Protein AF-A0A920FDE7-F1 (afdb_monomer_lite)

Foldseek 3Di:
DDFAADPVLVVQVVVVVVCVVVVVDDPPDDDDRDGPGGNVVVVVVCVVPPPPD

Radius of gyration: 13.59 Å; chains: 1; bounding box: 24×24×34 Å

Secondary structure (DSSP, 8-state):
----B-GGGHHHHHHHHHHHHTTSS-TTS-------SBGGGGHHHHHHHS---

Structure (mmCIF, N/CA/C/O backbone):
data_AF-A0A920FDE7-F1
#
_entry.id   AF-A0A920FDE7-F1
#
loop_
_atom_site.group_PDB
_atom_site.id
_atom_site.type_symbol
_atom_site.label_atom_id
_atom_site.label_alt_id
_atom_site.label_comp_id
_atom_site.label_asym_id
_atom_site.label_entity_id
_atom_site.label_seq_id
_atom_site.pdbx_PDB_ins_code
_atom_site.Cartn_x
_atom_site.Cartn_y
_atom_site.Cartn_z
_atom_site.occupancy
_atom_site.B_iso_or_equiv
_atom_site.auth_seq_id
_atom_site.auth_comp_id
_atom_site.auth_asym_id
_atom_site.auth_atom_id
_atom_site.pdbx_PDB_model_num
ATOM 1 N N . MET A 1 1 ? -10.015 -5.005 -10.259 1.00 44.38 1 MET A N 1
ATOM 2 C CA . MET A 1 1 ? -9.218 -3.990 -10.983 1.00 44.38 1 MET A CA 1
ATOM 3 C C . MET A 1 1 ? -7.813 -4.002 -10.413 1.00 44.38 1 MET A C 1
ATOM 5 O O . MET A 1 1 ? -7.692 -4.002 -9.196 1.00 44.38 1 MET A O 1
ATOM 9 N N . GLY A 1 2 ? -6.788 -4.076 -11.262 1.00 76.88 2 GLY A N 1
ATOM 10 C CA . GLY A 1 2 ? -5.385 -3.960 -10.852 1.00 76.88 2 GLY A CA 1
ATOM 11 C C . GLY A 1 2 ? -4.880 -2.531 -11.048 1.00 76.88 2 GLY A C 1
ATOM 12 O O . GLY A 1 2 ? -5.351 -1.832 -11.943 1.00 76.88 2 GLY A O 1
ATOM 13 N N . PHE A 1 3 ? -3.933 -2.104 -10.216 1.00 78.38 3 PHE A N 1
ATOM 14 C CA . PHE A 1 3 ? -3.255 -0.816 -10.341 1.00 78.38 3 PHE A CA 1
ATOM 15 C C . PHE A 1 3 ? -1.785 -1.061 -10.687 1.00 78.38 3 PHE A C 1
ATOM 17 O O . PHE A 1 3 ? -1.137 -1.888 -10.052 1.00 78.38 3 PHE A O 1
ATOM 24 N N . SER A 1 4 ? -1.266 -0.342 -11.683 1.00 81.00 4 SER A N 1
ATOM 25 C CA . SER A 1 4 ? 0.149 -0.376 -12.059 1.00 81.00 4 SER A CA 1
ATOM 26 C C . SER A 1 4 ? 0.771 0.981 -11.743 1.00 81.00 4 SER A C 1
ATOM 28 O O . SER A 1 4 ? 0.427 2.002 -12.346 1.00 81.00 4 SER A O 1
ATOM 30 N N . PHE A 1 5 ? 1.668 0.998 -10.764 1.00 88.06 5 PHE A N 1
ATOM 31 C CA . PHE A 1 5 ? 2.404 2.172 -10.296 1.00 88.06 5 PHE A CA 1
ATOM 32 C C . PHE A 1 5 ? 3.902 1.878 -10.329 1.00 88.06 5 PHE A C 1
ATOM 34 O O . PHE A 1 5 ? 4.307 0.727 -10.233 1.00 88.06 5 PHE A O 1
ATOM 41 N N . GLU A 1 6 ? 4.722 2.910 -10.500 1.00 88.81 6 GLU A N 1
ATOM 42 C CA . GLU A 1 6 ? 6.183 2.771 -10.533 1.00 88.81 6 GLU A CA 1
ATOM 43 C C . GLU A 1 6 ? 6.703 2.095 -9.240 1.00 88.81 6 GLU A C 1
ATOM 45 O O . GLU A 1 6 ? 6.148 2.371 -8.170 1.00 88.81 6 GLU A O 1
ATOM 50 N N . PRO A 1 7 ? 7.761 1.255 -9.283 1.00 84.06 7 PRO A N 1
ATOM 51 C CA . PRO A 1 7 ? 8.205 0.433 -8.148 1.00 84.06 7 PRO A CA 1
ATOM 52 C C . PRO A 1 7 ? 8.444 1.202 -6.850 1.00 84.06 7 PRO A C 1
ATOM 54 O O . PRO A 1 7 ? 8.140 0.709 -5.764 1.00 84.06 7 PRO A O 1
ATOM 57 N N . THR A 1 8 ? 8.909 2.448 -6.944 1.00 88.00 8 THR A N 1
ATOM 58 C CA . THR A 1 8 ? 9.121 3.332 -5.791 1.00 88.00 8 THR A CA 1
ATOM 59 C C . THR A 1 8 ? 7.841 3.537 -4.967 1.00 88.00 8 THR A C 1
ATOM 61 O O . THR A 1 8 ? 7.911 3.694 -3.745 1.00 88.00 8 THR A O 1
ATOM 64 N N . CYS A 1 9 ? 6.657 3.451 -5.585 1.00 90.00 9 CYS A N 1
ATOM 65 C CA . CYS A 1 9 ? 5.367 3.562 -4.901 1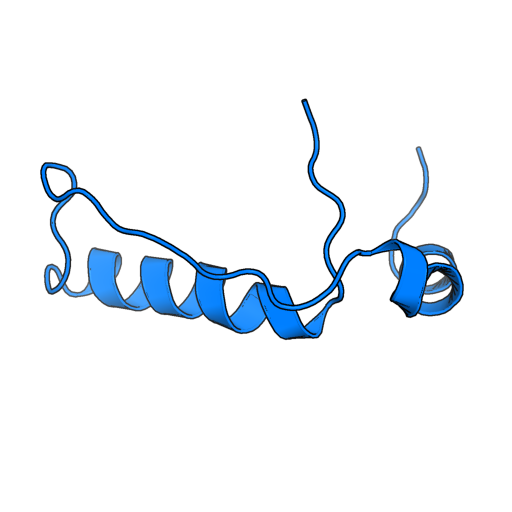.00 90.00 9 CYS A CA 1
ATOM 66 C C . CYS A 1 9 ? 5.092 2.407 -3.920 1.00 90.00 9 CYS A C 1
ATOM 68 O O . CYS A 1 9 ? 4.309 2.583 -2.985 1.00 90.00 9 CYS A O 1
ATOM 70 N N . ALA A 1 10 ? 5.759 1.254 -4.063 1.00 88.12 10 ALA A N 1
ATOM 71 C CA . ALA A 1 10 ? 5.624 0.136 -3.126 1.00 88.12 10 ALA A CA 1
ATOM 72 C C . ALA A 1 10 ? 6.047 0.518 -1.696 1.00 88.12 10 ALA A C 1
ATOM 74 O O . ALA A 1 10 ? 5.497 -0.000 -0.723 1.00 88.12 10 ALA A O 1
ATOM 75 N N . SER A 1 11 ? 6.967 1.480 -1.553 1.00 92.38 11 SER A N 1
ATOM 76 C CA . SER A 1 11 ? 7.408 1.992 -0.249 1.00 92.38 11 SER A CA 1
ATOM 77 C C . SER A 1 11 ? 6.256 2.552 0.592 1.00 92.38 11 SER A C 1
ATOM 79 O O . SER A 1 11 ? 6.217 2.329 1.803 1.00 92.38 11 SER A O 1
ATOM 81 N N . ALA A 1 12 ? 5.282 3.212 -0.041 1.00 92.19 12 ALA A N 1
ATOM 82 C CA . ALA A 1 12 ? 4.137 3.791 0.647 1.00 92.19 12 ALA A CA 1
ATOM 83 C C . ALA A 1 12 ? 3.175 2.706 1.163 1.00 92.19 12 ALA A C 1
ATOM 85 O O . ALA A 1 12 ? 2.710 2.783 2.300 1.00 92.19 12 ALA A O 1
ATOM 86 N N . ALA A 1 13 ? 2.944 1.653 0.370 1.00 90.81 13 ALA A N 1
ATOM 87 C CA . ALA A 1 13 ? 2.132 0.506 0.779 1.00 90.81 13 ALA A CA 1
ATOM 88 C C . ALA A 1 13 ? 2.768 -0.256 1.956 1.00 90.81 13 ALA A C 1
ATOM 90 O O . ALA A 1 13 ? 2.103 -0.516 2.958 1.00 90.81 13 ALA A O 1
ATOM 91 N N . VAL A 1 14 ? 4.074 -0.538 1.877 1.00 94.38 14 VAL A N 1
ATOM 92 C CA . VAL A 1 14 ? 4.825 -1.209 2.955 1.00 94.38 14 VAL A CA 1
ATOM 93 C C . VAL A 1 14 ? 4.886 -0.339 4.216 1.00 94.38 14 VAL A C 1
ATOM 95 O O . VAL A 1 14 ? 4.793 -0.842 5.336 1.00 94.38 14 VAL A O 1
ATOM 98 N N . GLY A 1 15 ? 5.032 0.979 4.063 1.00 95.56 15 GLY A N 1
ATOM 99 C CA . GLY A 1 15 ? 4.972 1.923 5.178 1.00 95.56 15 GLY A CA 1
ATOM 100 C C . GLY A 1 15 ? 3.631 1.860 5.909 1.00 95.56 15 GLY A C 1
ATOM 101 O O . GLY A 1 15 ? 3.608 1.724 7.133 1.00 95.56 15 GLY A O 1
ATOM 102 N N . LEU A 1 16 ? 2.522 1.886 5.163 1.00 95.12 16 LEU A N 1
ATOM 103 C CA . LEU A 1 16 ? 1.179 1.757 5.725 1.00 95.12 16 LEU A CA 1
ATOM 104 C C . LEU A 1 16 ? 0.991 0.427 6.467 1.00 95.12 16 LEU A C 1
ATOM 106 O O . LEU A 1 16 ? 0.483 0.420 7.587 1.00 95.12 16 LEU A O 1
ATOM 110 N N . GLU A 1 17 ? 1.435 -0.689 5.886 1.00 95.12 17 GLU A N 1
ATOM 111 C CA . GLU A 1 17 ? 1.371 -2.002 6.534 1.00 95.12 17 GLU A CA 1
ATOM 112 C C . GLU A 1 17 ? 2.110 -1.998 7.882 1.00 95.12 17 GLU A C 1
ATOM 114 O O . GLU A 1 17 ? 1.551 -2.397 8.905 1.00 95.12 17 GLU A O 1
ATOM 119 N N . LYS A 1 18 ? 3.336 -1.459 7.916 1.00 97.50 18 LYS A N 1
ATOM 120 C CA . LYS A 1 18 ? 4.138 -1.352 9.144 1.00 97.50 18 LYS A CA 1
ATOM 121 C C . LYS A 1 18 ? 3.472 -0.486 10.210 1.00 97.50 18 LYS A C 1
ATOM 123 O O . LYS A 1 18 ? 3.576 -0.797 11.395 1.00 97.50 18 LYS A O 1
ATOM 128 N N . LEU A 1 19 ? 2.814 0.605 9.819 1.00 97.19 19 LEU A N 1
ATOM 129 C CA . LEU A 1 19 ? 2.101 1.481 10.752 1.00 97.19 19 LEU A CA 1
ATOM 130 C C . LEU A 1 19 ? 0.845 0.805 11.314 1.00 97.19 19 LEU A C 1
ATOM 132 O O . LEU A 1 19 ? 0.601 0.891 12.518 1.00 97.19 19 LEU A O 1
ATOM 136 N N . ARG A 1 20 ? 0.105 0.061 10.483 1.00 96.12 20 ARG A N 1
ATOM 137 C CA . ARG A 1 20 ? -1.035 -0.754 10.929 1.00 96.12 20 ARG A CA 1
ATOM 138 C C . ARG A 1 20 ? -0.606 -1.878 11.867 1.00 96.12 20 ARG A C 1
ATOM 140 O O . ARG A 1 20 ? -1.222 -2.053 12.909 1.00 96.12 20 ARG A O 1
ATOM 147 N N . ALA A 1 21 ? 0.481 -2.584 11.555 1.00 96.94 21 ALA A N 1
ATOM 148 C CA . ALA A 1 21 ? 1.024 -3.648 12.407 1.00 96.94 21 ALA A CA 1
ATOM 149 C C . ALA A 1 21 ? 1.457 -3.141 13.796 1.00 96.94 21 ALA A C 1
ATOM 151 O O . ALA A 1 21 ? 1.455 -3.894 14.766 1.00 96.94 21 ALA A O 1
ATOM 152 N N . LYS A 1 22 ? 1.809 -1.854 13.901 1.00 97.50 22 LYS A N 1
ATOM 153 C CA . LYS A 1 22 ? 2.137 -1.178 15.165 1.00 97.50 22 LYS A CA 1
ATOM 154 C C . LYS A 1 22 ? 0.926 -0.531 15.851 1.00 97.50 22 LYS A C 1
ATOM 156 O O . LYS A 1 22 ? 1.121 0.170 16.838 1.00 97.50 22 LYS A O 1
ATOM 161 N N . ASN A 1 23 ? -0.292 -0.718 15.335 1.00 95.56 23 ASN A N 1
ATOM 162 C CA . ASN A 1 23 ? -1.508 -0.022 15.776 1.00 95.56 23 ASN A CA 1
ATOM 163 C C . ASN A 1 23 ? -1.379 1.517 15.795 1.00 95.56 23 ASN A C 1
ATOM 165 O O . ASN A 1 23 ? -2.054 2.188 16.570 1.00 95.56 23 ASN A O 1
ATOM 169 N N . LEU A 1 24 ? -0.516 2.083 14.943 1.00 97.69 24 LEU A N 1
ATOM 170 C CA . LEU A 1 24 ? -0.339 3.536 14.810 1.00 97.69 24 LEU A CA 1
ATOM 171 C C . LEU A 1 24 ? -1.313 4.159 13.805 1.00 97.69 24 LEU A C 1
ATOM 173 O O . LEU A 1 24 ? -1.559 5.357 13.872 1.00 97.69 24 LEU A O 1
ATOM 177 N N . ILE A 1 25 ? -1.842 3.352 12.883 1.00 96.94 25 ILE A N 1
ATOM 178 C CA . ILE A 1 25 ? -2.962 3.693 12.000 1.00 96.94 25 ILE A CA 1
ATOM 179 C C . ILE A 1 25 ? -4.007 2.600 12.179 1.00 96.94 25 ILE A C 1
ATOM 181 O O . ILE A 1 25 ? -3.701 1.413 12.007 1.00 96.94 25 ILE A O 1
ATOM 185 N N . ARG A 1 26 ? -5.227 2.985 12.542 1.00 95.00 26 ARG A N 1
ATOM 186 C CA . ARG A 1 26 ? -6.312 2.029 12.797 1.00 95.00 26 ARG A CA 1
ATOM 187 C C . ARG A 1 26 ? -7.091 1.723 11.522 1.00 95.00 26 ARG A C 1
ATOM 189 O O . ARG A 1 26 ? -7.036 2.450 10.537 1.00 95.00 26 ARG A O 1
ATOM 196 N N . SER A 1 27 ? -7.811 0.605 11.516 1.00 92.06 27 SER A N 1
ATOM 197 C CA . SER A 1 27 ? -8.597 0.173 10.352 1.00 92.06 27 SER A CA 1
ATOM 198 C C . SER A 1 27 ? -9.840 1.024 10.084 1.00 92.06 27 SER A C 1
ATOM 200 O O . SER A 1 27 ? -10.377 0.959 8.985 1.00 92.06 27 SER A O 1
ATOM 202 N N . ASP A 1 28 ? -10.316 1.768 11.082 1.00 95.44 28 ASP A N 1
ATOM 203 C CA . ASP A 1 28 ? -11.451 2.691 10.995 1.00 95.44 28 ASP A CA 1
ATOM 204 C C . ASP A 1 28 ? -11.038 4.111 10.569 1.00 95.44 28 ASP A C 1
ATOM 206 O O . ASP A 1 28 ? -11.8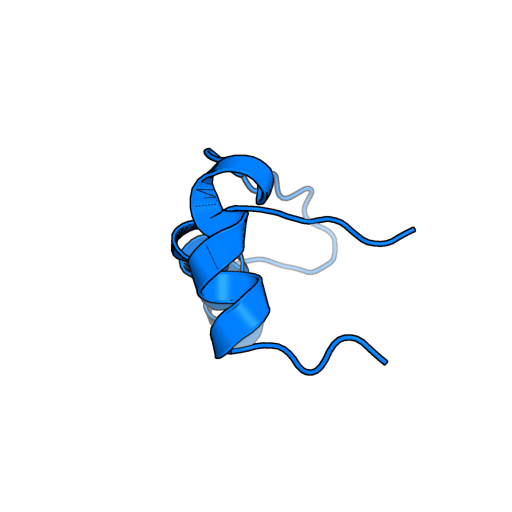91 4.967 10.337 1.00 95.44 28 ASP A O 1
ATOM 210 N N . GLU A 1 29 ? -9.737 4.368 10.418 1.00 96.69 29 GLU A N 1
ATOM 211 C CA . GLU A 1 29 ? -9.215 5.650 9.958 1.00 96.69 29 GLU A CA 1
ATOM 212 C C . GLU A 1 29 ? -9.185 5.722 8.431 1.00 96.69 29 GLU A C 1
ATOM 214 O O . GLU A 1 29 ? -8.707 4.822 7.734 1.00 96.69 29 GLU A O 1
ATOM 219 N N . THR A 1 30 ? -9.640 6.850 7.887 1.00 96.50 30 THR A N 1
ATOM 220 C CA . THR A 1 30 ? -9.452 7.135 6.462 1.00 96.50 30 THR A CA 1
ATOM 221 C C . THR A 1 30 ? -7.992 7.494 6.216 1.00 96.50 30 THR A C 1
ATOM 223 O O . THR A 1 30 ? -7.521 8.538 6.661 1.00 96.50 30 THR A O 1
ATOM 226 N N . THR A 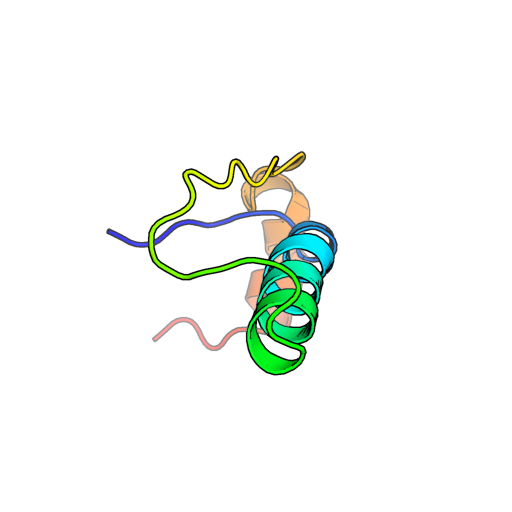1 31 ? -7.281 6.639 5.484 1.00 95.81 31 THR A N 1
ATOM 227 C CA . THR A 1 31 ? -5.871 6.847 5.133 1.00 95.81 31 THR A CA 1
ATOM 228 C C . THR A 1 31 ? -5.718 7.077 3.634 1.00 95.81 31 THR A C 1
ATOM 230 O O . THR A 1 31 ? -6.179 6.269 2.831 1.00 95.81 31 THR A O 1
ATOM 233 N N . VAL A 1 32 ? -5.038 8.160 3.252 1.00 95.31 32 VAL A N 1
ATOM 234 C CA . VAL A 1 32 ? -4.715 8.468 1.851 1.00 95.31 32 VAL A CA 1
ATOM 235 C C . VAL A 1 32 ? -3.262 8.097 1.573 1.00 95.31 32 VAL A C 1
ATOM 237 O O . VAL A 1 32 ? -2.352 8.600 2.227 1.00 95.31 32 VAL A O 1
ATOM 240 N N . VAL A 1 33 ? -3.043 7.238 0.577 1.00 92.94 33 VAL A N 1
ATOM 241 C CA . VAL A 1 33 ? -1.709 6.880 0.079 1.00 92.94 33 VAL A CA 1
ATOM 242 C C . VAL A 1 33 ? -1.490 7.566 -1.263 1.00 92.94 33 VAL A C 1
ATOM 244 O O . VAL A 1 33 ? -2.235 7.330 -2.212 1.00 92.94 33 VAL A O 1
ATOM 247 N N . VAL A 1 34 ? -0.466 8.415 -1.349 1.00 91.88 34 VAL A N 1
ATOM 248 C CA . VAL A 1 34 ? -0.121 9.109 -2.595 1.00 91.88 34 VAL A CA 1
ATOM 249 C C . VAL A 1 34 ? 0.824 8.238 -3.414 1.00 91.88 34 VAL A C 1
ATOM 251 O O . VAL A 1 34 ? 1.932 7.928 -2.982 1.00 91.88 34 VAL A O 1
ATOM 254 N N . LEU A 1 35 ? 0.384 7.868 -4.615 1.00 91.56 35 LEU A N 1
ATOM 255 C CA . LEU A 1 35 ? 1.180 7.138 -5.597 1.00 91.56 35 LEU A CA 1
ATOM 256 C C . LEU A 1 35 ? 1.676 8.144 -6.634 1.00 91.56 35 LEU A C 1
ATOM 258 O O . LEU A 1 35 ? 0.890 8.713 -7.389 1.00 91.56 35 LEU A O 1
ATOM 262 N N . THR A 1 36 ? 2.976 8.415 -6.629 1.00 89.62 36 THR A N 1
ATOM 263 C CA . THR A 1 36 ? 3.566 9.534 -7.378 1.00 89.62 36 THR A CA 1
ATOM 264 C C . THR A 1 36 ? 3.851 9.202 -8.844 1.00 89.62 36 THR A C 1
ATOM 266 O O . THR A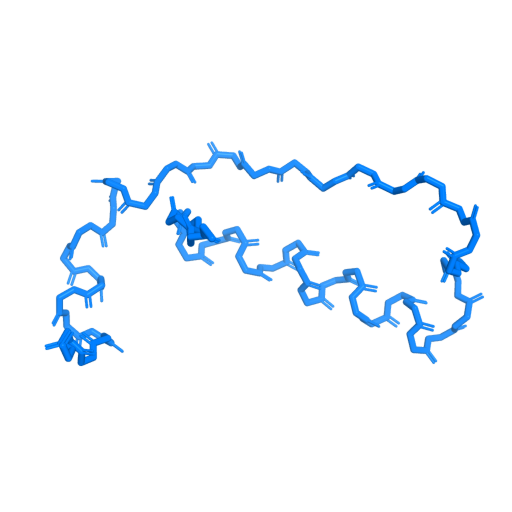 1 36 ? 4.019 10.113 -9.656 1.00 89.62 36 THR A O 1
ATOM 269 N N . GLY A 1 37 ? 3.881 7.916 -9.208 1.00 87.44 37 GLY A N 1
ATOM 270 C CA . GLY A 1 37 ? 4.255 7.453 -10.543 1.00 87.44 37 GLY A CA 1
ATOM 271 C C . GLY A 1 37 ? 3.351 6.342 -11.075 1.00 87.44 37 GLY A C 1
ATOM 272 O O . GLY A 1 37 ? 3.009 5.395 -10.371 1.00 87.44 37 GLY A O 1
ATOM 273 N N . SER A 1 38 ? 2.991 6.438 -12.355 1.00 87.44 38 SER A N 1
ATOM 274 C CA . SER A 1 38 ? 2.315 5.377 -13.109 1.00 87.44 38 SER A CA 1
ATOM 275 C C . SER A 1 38 ? 3.298 4.269 -13.478 1.00 87.44 38 SER A C 1
ATOM 277 O O . SER A 1 38 ? 4.405 4.577 -13.917 1.00 87.44 38 SER A O 1
ATOM 279 N N . GLY A 1 39 ? 2.873 3.007 -13.450 1.00 83.19 39 GLY A N 1
ATOM 280 C CA . GLY A 1 39 ? 3.737 1.880 -13.818 1.00 83.19 39 GLY A CA 1
ATOM 281 C C . GLY A 1 39 ? 4.161 1.870 -15.289 1.00 83.19 39 GLY A C 1
ATOM 282 O O . GLY A 1 39 ? 5.175 1.273 -15.625 1.00 83.19 39 GLY A O 1
ATOM 283 N N . LEU A 1 40 ? 3.482 2.646 -16.145 1.00 84.69 40 LEU A N 1
ATOM 284 C CA . LEU A 1 40 ? 3.922 2.941 -17.517 1.00 84.69 40 LEU A CA 1
ATOM 285 C C . LEU A 1 40 ? 5.321 3.583 -17.593 1.00 84.69 40 LEU A C 1
ATOM 287 O O . LEU A 1 40 ? 5.965 3.488 -18.628 1.00 84.69 40 LEU A O 1
ATOM 291 N N . LYS A 1 41 ? 5.803 4.225 -16.517 1.00 79.44 41 LYS A N 1
ATOM 292 C CA . LYS A 1 41 ? 7.173 4.767 -16.437 1.00 79.44 41 LYS A CA 1
ATOM 293 C C . LYS A 1 41 ? 8.235 3.689 -16.204 1.00 79.44 41 LYS A C 1
ATOM 295 O O . LYS A 1 41 ? 9.422 3.984 -16.256 1.00 79.44 41 LYS A O 1
ATOM 300 N N . SER A 1 42 ? 7.817 2.465 -15.904 1.00 84.62 42 SER A N 1
ATOM 301 C CA . SER A 1 42 ? 8.694 1.373 -15.481 1.00 84.62 42 SER A CA 1
ATOM 302 C C . SER A 1 42 ? 8.340 0.075 -16.197 1.00 84.62 42 SER A C 1
ATOM 304 O O . SER A 1 42 ? 8.480 -1.001 -15.622 1.00 84.62 42 SER A O 1
ATOM 306 N N . SER A 1 43 ? 7.864 0.171 -17.443 1.00 79.88 43 SER A N 1
ATOM 307 C CA . SER A 1 43 ? 7.510 -0.987 -18.273 1.00 79.88 43 SER A CA 1
ATOM 308 C C . SER A 1 43 ? 8.636 -2.016 -18.335 1.00 79.88 43 SER A C 1
ATOM 310 O O . SER A 1 43 ? 8.372 -3.209 -18.221 1.00 79.88 43 SER A O 1
ATOM 312 N N . ASP A 1 44 ? 9.881 -1.554 -18.441 1.00 83.88 44 ASP A N 1
ATOM 313 C CA . ASP A 1 44 ? 11.060 -2.414 -18.553 1.00 83.88 44 ASP A CA 1
ATOM 314 C C . ASP A 1 44 ? 11.304 -3.178 -17.247 1.00 83.88 44 ASP A C 1
ATOM 316 O O . ASP A 1 44 ? 11.453 -4.396 -17.264 1.00 83.88 44 ASP A O 1
ATOM 320 N N . PHE A 1 45 ? 11.206 -2.487 -16.102 1.00 84.56 45 PHE A N 1
ATOM 321 C CA . PHE A 1 45 ? 11.264 -3.121 -14.783 1.00 84.56 45 PHE A CA 1
ATOM 322 C C . PHE A 1 45 ? 10.192 -4.204 -14.643 1.00 84.56 45 PHE A C 1
ATOM 324 O O . PHE A 1 45 ? 10.492 -5.304 -14.191 1.00 84.56 45 PHE A O 1
ATOM 331 N N . PHE A 1 46 ? 8.948 -3.917 -15.036 1.00 84.25 46 PHE A N 1
ATOM 332 C CA . PHE A 1 46 ? 7.867 -4.899 -14.955 1.00 84.25 46 PHE A CA 1
ATOM 333 C C . PHE A 1 46 ? 8.077 -6.078 -15.904 1.00 84.25 46 PHE A C 1
ATOM 335 O O . PHE A 1 46 ? 7.813 -7.205 -15.515 1.00 84.25 46 PHE A O 1
ATOM 342 N N . THR A 1 47 ? 8.592 -5.838 -17.107 1.00 83.62 47 THR A N 1
ATOM 343 C CA . THR A 1 47 ? 8.883 -6.900 -18.082 1.00 83.62 47 THR A CA 1
ATOM 344 C C . THR A 1 47 ? 9.980 -7.838 -17.581 1.00 83.62 47 THR A C 1
ATOM 346 O O . THR A 1 47 ? 9.911 -9.042 -17.799 1.00 83.62 47 THR A O 1
ATOM 349 N N . GLU A 1 48 ? 10.985 -7.295 -16.895 1.00 85.38 48 GLU A N 1
ATOM 350 C CA . GLU A 1 48 ? 12.108 -8.070 -16.367 1.00 85.38 48 GLU A CA 1
ATOM 351 C C . GLU A 1 48 ? 11.781 -8.776 -15.039 1.00 85.38 48 GLU A C 1
ATOM 353 O O . GLU A 1 48 ? 12.309 -9.851 -14.769 1.00 85.38 48 GLU A O 1
ATOM 358 N N . ASN A 1 49 ? 10.913 -8.192 -14.206 1.00 81.12 49 ASN A N 1
ATOM 359 C CA . ASN A 1 49 ? 10.725 -8.625 -12.814 1.00 81.12 49 ASN A CA 1
ATOM 360 C C . ASN A 1 49 ? 9.335 -9.194 -12.505 1.00 81.12 49 ASN A C 1
ATOM 362 O O . ASN A 1 49 ? 9.109 -9.674 -11.393 1.00 81.12 49 ASN A O 1
ATOM 366 N N . VAL A 1 50 ? 8.388 -9.125 -13.440 1.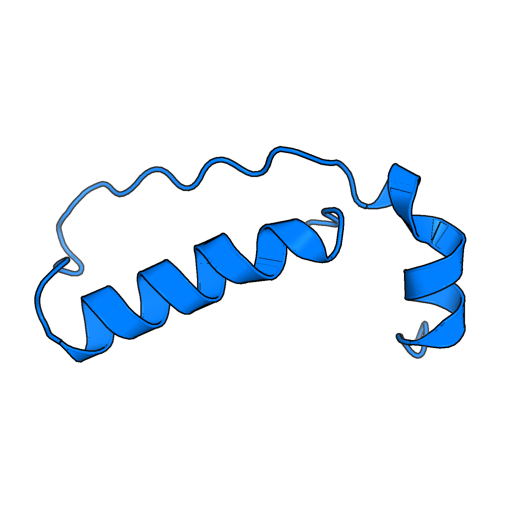00 75.94 50 VAL A N 1
ATOM 367 C CA . VAL A 1 50 ? 7.043 -9.676 -13.265 1.00 75.94 50 VAL A CA 1
ATOM 368 C 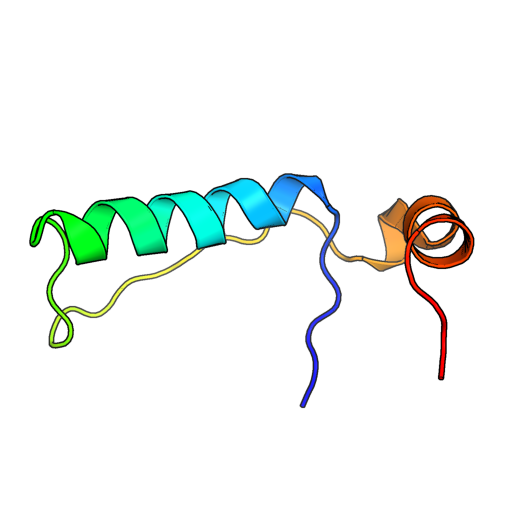C . VAL A 1 50 ? 6.756 -10.626 -14.416 1.00 75.94 50 VAL A C 1
ATOM 370 O O . VAL A 1 50 ? 6.700 -10.217 -15.572 1.00 75.94 50 VAL A O 1
ATOM 373 N N . GLU A 1 51 ? 6.544 -11.904 -14.098 1.00 61.88 51 GLU A N 1
ATOM 374 C CA . GLU A 1 51 ? 5.993 -12.852 -15.063 1.00 61.88 51 GLU A CA 1
ATOM 375 C C . GLU A 1 51 ? 4.595 -12.370 -15.457 1.00 61.88 51 GLU A C 1
ATOM 377 O O . GLU A 1 51 ? 3.646 -12.434 -14.672 1.00 61.88 51 GLU A O 1
ATOM 382 N N . LEU A 1 52 ? 4.475 -11.840 -16.674 1.00 56.84 52 LEU A N 1
ATOM 383 C CA . LEU A 1 52 ? 3.182 -11.573 -17.285 1.00 56.84 52 LEU A CA 1
ATOM 384 C C . LEU A 1 52 ? 2.546 -12.933 -17.610 1.00 56.84 52 LEU A C 1
ATOM 386 O O . LEU A 1 52 ? 2.868 -13.543 -18.627 1.00 56.84 52 LEU A O 1
ATOM 390 N N . GLN A 1 53 ? 1.710 -13.420 -16.689 1.00 48.91 53 GLN A N 1
ATOM 391 C CA . GLN A 1 53 ? 0.761 -14.515 -16.915 1.00 48.91 53 GLN A CA 1
ATOM 392 C C . GLN A 1 53 ? -0.393 -14.034 -17.799 1.00 48.91 53 GLN A C 1
ATOM 394 O O . GLN A 1 53 ? -0.922 -12.930 -17.524 1.00 48.91 53 GLN A O 1
#

pLDDT: mean 86.88, std 11.55, range [44.38, 97.69]

Sequence (53 aa):
MGFSFEPTCASAAVGLEKLRAKNLIRSDETTVVVLTGSGLKSSDFFTENVELQ